Protein AF-A0A7Y7IYM2-F1 (afdb_monomer)

pLDDT: mean 84.56, std 12.47, range [55.0, 96.88]

Secondary structure (DSSP, 8-state):
----HHHHHHHHHHHHHHHHHHHHGGGGS----EE---HHHHHHHHHHS-GGGEEE--GGGG-TTT---

Radius of gyration: 23.75 Å; Cα contacts (8 Å, |Δi|>4): 43; chains: 1; bounding box: 44×23×66 Å

Solvent-accessible surface area (backbone atoms only — not comparable to full-atom values): 4383 Å² total; per-residue (Å²): 136,86,78,55,70,67,58,53,52,51,50,53,51,52,54,52,63,65,50,54,68,66,59,64,60,64,75,71,55,78,84,63,69,42,70,38,84,37,57,78,54,33,57,50,43,73,75,75,46,63,71,92,35,53,72,44,61,26,85,52,70,78,35,76,92,75,46,92,127

Organism: NCBI:txid1216886

Mean predicted aligned error: 10.48 Å

Sequence (69 aa):
MRLPARALLASVMAALLLAIPAMARAGAAARHRIVSLNLCTDQMLLLLVPPQDIAGLSPLARDCAYSML

Structure (mmCIF, N/CA/C/O backbone):
data_AF-A0A7Y7IYM2-F1
#
_entry.id   AF-A0A7Y7IYM2-F1
#
loop_
_atom_site.group_PDB
_atom_site.id
_atom_site.type_symbol
_atom_site.label_atom_id
_atom_site.label_alt_id
_atom_site.label_comp_id
_atom_site.label_asym_id
_atom_site.label_entity_id
_atom_site.label_seq_id
_atom_site.pdbx_PDB_ins_code
_atom_site.Cartn_x
_atom_site.Cartn_y
_atom_site.Cartn_z
_atom_site.occupancy
_atom_site.B_iso_or_equiv
_atom_site.auth_seq_id
_atom_site.auth_comp_id
_atom_site.auth_asym_id
_atom_site.auth_atom_id
_atom_site.pdbx_PDB_model_num
ATOM 1 N N . MET A 1 1 ? -33.462 5.990 44.737 1.00 55.31 1 MET A N 1
ATOM 2 C CA . MET A 1 1 ? -32.033 6.343 44.900 1.00 55.31 1 MET A CA 1
ATOM 3 C C . MET A 1 1 ? -31.631 7.328 43.810 1.00 55.31 1 MET A C 1
ATOM 5 O O . MET A 1 1 ? -31.578 6.932 42.655 1.00 55.31 1 MET A O 1
ATOM 9 N N . ARG A 1 2 ? -31.414 8.611 44.135 1.00 71.75 2 ARG A N 1
ATOM 10 C CA . ARG A 1 2 ? -30.826 9.579 43.193 1.00 71.75 2 ARG A CA 1
ATOM 11 C C . ARG A 1 2 ? -29.310 9.493 43.353 1.00 71.75 2 ARG A C 1
ATOM 13 O O . ARG A 1 2 ? -28.800 9.840 44.413 1.00 71.75 2 ARG A O 1
ATOM 20 N N . LEU A 1 3 ? -2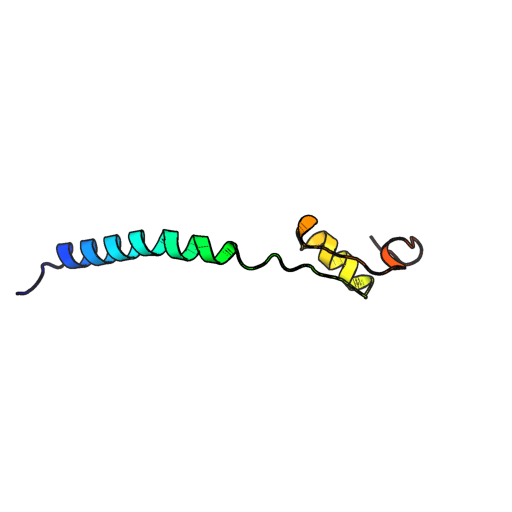8.612 8.961 42.355 1.00 68.06 3 LEU A N 1
ATOM 21 C CA . LEU A 1 3 ? -27.150 8.947 42.362 1.00 68.06 3 LEU A CA 1
ATOM 22 C C . LEU A 1 3 ? -26.643 10.396 42.264 1.00 68.06 3 LEU A C 1
ATOM 24 O O . LEU A 1 3 ? -27.167 11.165 41.456 1.00 68.06 3 LEU A O 1
ATOM 28 N N . PRO A 1 4 ? -25.656 10.800 43.080 1.00 81.75 4 PRO A N 1
ATOM 29 C CA . PRO A 1 4 ? -25.097 12.142 42.999 1.00 81.75 4 PRO A CA 1
ATOM 30 C C . PRO A 1 4 ? -24.405 12.329 41.644 1.00 81.75 4 PRO A C 1
ATOM 32 O O . PRO A 1 4 ? -23.744 11.414 41.155 1.00 81.75 4 PRO A O 1
ATOM 35 N N . ALA A 1 5 ? -24.503 13.522 41.049 1.00 80.88 5 ALA A N 1
ATOM 36 C CA . ALA A 1 5 ? -23.948 13.822 39.720 1.00 80.88 5 ALA A CA 1
ATOM 37 C C . ALA A 1 5 ? -22.457 13.441 39.576 1.00 80.88 5 ALA A C 1
ATOM 39 O O . ALA A 1 5 ? -22.016 13.012 38.514 1.00 80.88 5 ALA A O 1
ATOM 40 N N . ARG A 1 6 ? -21.696 13.513 40.675 1.00 83.12 6 ARG A N 1
ATOM 41 C CA . ARG A 1 6 ? -20.291 13.084 40.755 1.00 83.12 6 ARG A CA 1
ATOM 42 C C . ARG A 1 6 ? -20.104 11.575 40.558 1.00 83.12 6 ARG A C 1
ATOM 44 O O . ARG A 1 6 ? -19.155 11.169 39.900 1.00 83.12 6 ARG A O 1
ATOM 51 N N . ALA A 1 7 ? -21.012 10.754 41.086 1.00 84.44 7 ALA A N 1
ATOM 52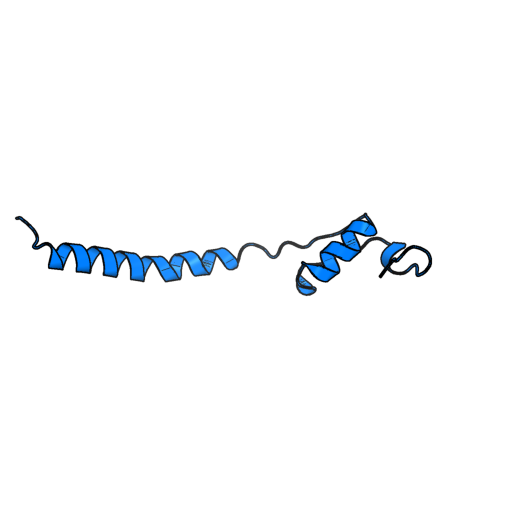 C CA . ALA A 1 7 ? -20.980 9.303 40.899 1.00 84.44 7 ALA A CA 1
ATOM 53 C C . ALA A 1 7 ? -21.361 8.906 39.465 1.00 84.44 7 ALA A C 1
ATOM 55 O O . ALA A 1 7 ? -20.805 7.952 38.931 1.00 84.44 7 ALA A O 1
ATOM 56 N N . LEU A 1 8 ? -22.257 9.669 38.826 1.00 84.56 8 LEU A N 1
ATOM 57 C CA . LEU A 1 8 ? -22.603 9.480 37.416 1.00 84.56 8 LEU A CA 1
ATOM 58 C C . LEU A 1 8 ? -21.419 9.824 36.498 1.00 84.56 8 LEU A C 1
ATOM 60 O O . LEU A 1 8 ? -21.075 9.048 35.615 1.00 84.56 8 LEU A O 1
ATOM 64 N N . LEU A 1 9 ? -20.749 10.955 36.741 1.00 88.06 9 LEU A N 1
ATOM 65 C CA . LEU A 1 9 ? -19.547 11.349 35.996 1.00 88.06 9 LEU A CA 1
ATOM 66 C C . LEU A 1 9 ? -18.418 10.321 36.148 1.00 88.06 9 LEU A C 1
ATOM 68 O O . LEU A 1 9 ? -17.782 9.953 35.162 1.00 88.06 9 LEU A O 1
ATOM 72 N N . ALA A 1 10 ? -18.201 9.821 37.367 1.00 90.19 10 ALA A N 1
ATOM 73 C CA . ALA A 1 10 ? -17.197 8.797 37.629 1.00 90.19 10 ALA A CA 1
ATOM 74 C C . ALA A 1 10 ? -17.506 7.476 36.904 1.00 90.19 10 ALA A C 1
ATOM 76 O O . ALA A 1 10 ? -16.590 6.862 36.360 1.00 90.19 10 ALA A O 1
ATOM 77 N N . SER A 1 11 ? -18.777 7.053 36.844 1.00 88.19 11 SER A N 1
ATOM 78 C CA . SER A 1 11 ? -19.143 5.819 36.137 1.00 88.19 11 SER A CA 1
ATOM 79 C C . SER A 1 11 ? -19.000 5.952 34.620 1.00 88.19 11 SER A C 1
ATOM 81 O O . SER A 1 11 ? -18.499 5.032 33.980 1.00 88.19 11 SER A O 1
ATOM 83 N N . VAL A 1 12 ? -19.361 7.107 34.050 1.00 90.88 12 VAL A N 1
ATOM 84 C CA . VAL A 1 12 ? -19.183 7.393 32.617 1.00 90.88 12 VAL A CA 1
ATOM 85 C C . VAL A 1 12 ? -17.702 7.404 32.250 1.00 90.88 12 VAL A C 1
ATOM 87 O O . VAL A 1 12 ? -17.308 6.789 31.263 1.00 90.88 12 VAL A O 1
ATOM 90 N N . MET A 1 13 ? -16.865 8.050 33.063 1.00 93.31 13 MET A N 1
ATOM 91 C CA . MET A 1 13 ? -15.422 8.089 32.837 1.00 93.31 13 MET A CA 1
ATOM 92 C C . MET A 1 13 ? -14.797 6.691 32.941 1.00 93.31 13 MET A C 1
ATOM 94 O O . MET A 1 13 ? -13.997 6.317 32.087 1.00 93.31 13 MET A O 1
ATOM 98 N N . ALA A 1 14 ? -15.197 5.890 33.933 1.00 91.69 14 ALA A N 1
ATOM 99 C CA . ALA A 1 14 ? -14.732 4.512 34.075 1.00 91.69 14 ALA A CA 1
ATOM 100 C C . ALA A 1 14 ? -15.149 3.634 32.883 1.00 91.69 14 ALA A C 1
ATOM 102 O O . ALA A 1 14 ? -14.329 2.881 32.361 1.00 91.69 14 ALA A O 1
ATOM 103 N N . ALA A 1 15 ? -16.393 3.768 32.413 1.00 88.44 15 ALA A N 1
ATOM 104 C CA . ALA A 1 15 ? -16.878 3.060 31.231 1.00 88.44 15 ALA A CA 1
ATOM 105 C C . ALA A 1 15 ? -16.111 3.470 29.963 1.00 88.44 15 ALA A C 1
ATOM 107 O O . ALA A 1 15 ? -15.753 2.611 29.158 1.00 88.44 15 ALA A O 1
ATOM 108 N N . LEU A 1 16 ? -15.806 4.764 29.813 1.00 89.12 16 LEU A N 1
ATOM 109 C CA . LEU A 1 16 ? -15.030 5.270 28.686 1.00 89.12 16 LEU A CA 1
ATOM 110 C C . LEU A 1 16 ? -13.599 4.723 28.703 1.00 89.12 16 LEU A C 1
ATOM 112 O O . LEU A 1 16 ? -13.138 4.236 27.676 1.00 89.12 16 LEU A O 1
ATOM 116 N N . LEU A 1 17 ? -12.923 4.727 29.859 1.00 88.81 17 LEU A N 1
ATOM 117 C CA . LEU A 1 17 ? -11.572 4.167 29.991 1.00 88.81 17 LEU A CA 1
ATOM 118 C C . LEU A 1 17 ? -11.524 2.670 29.655 1.00 88.81 17 LEU A C 1
ATOM 120 O O . LEU A 1 17 ? -10.558 2.211 29.045 1.00 88.81 17 LEU A O 1
ATOM 124 N N . LEU A 1 18 ? -12.564 1.912 30.015 1.00 87.12 18 LEU A N 1
ATOM 125 C CA . LEU A 1 18 ? -12.632 0.474 29.747 1.00 87.12 18 LEU A CA 1
ATOM 126 C C . LEU A 1 18 ? -12.875 0.146 28.262 1.00 87.12 18 LEU A C 1
ATOM 128 O O . LEU A 1 18 ? -12.510 -0.937 27.808 1.00 87.12 18 LEU A O 1
ATOM 132 N N . ALA A 1 19 ? -13.464 1.069 27.495 1.00 82.06 19 ALA A N 1
ATOM 133 C CA . ALA A 1 19 ? -13.771 0.877 26.076 1.00 82.06 19 ALA A CA 1
ATOM 134 C C . ALA A 1 19 ? -12.563 1.102 25.140 1.00 82.06 19 ALA A C 1
ATOM 136 O O . ALA A 1 19 ? -12.511 0.530 24.050 1.00 82.06 19 ALA A O 1
ATOM 137 N N . ILE A 1 20 ? -11.564 1.884 25.565 1.00 78.69 20 ILE A N 1
ATOM 138 C CA . ILE A 1 20 ? -10.358 2.216 24.778 1.00 78.69 20 ILE A CA 1
ATOM 139 C C . ILE A 1 20 ? -9.576 0.969 24.303 1.00 78.69 20 ILE A C 1
ATOM 141 O O . ILE A 1 20 ? -9.284 0.874 23.107 1.00 78.69 20 ILE A O 1
ATOM 145 N N . PRO A 1 21 ? -9.239 -0.021 25.160 1.00 76.88 21 PRO A N 1
ATOM 146 C CA . PRO A 1 21 ? -8.454 -1.180 24.724 1.00 76.88 21 PRO A CA 1
ATOM 147 C C . PRO A 1 21 ? -9.203 -2.093 23.741 1.00 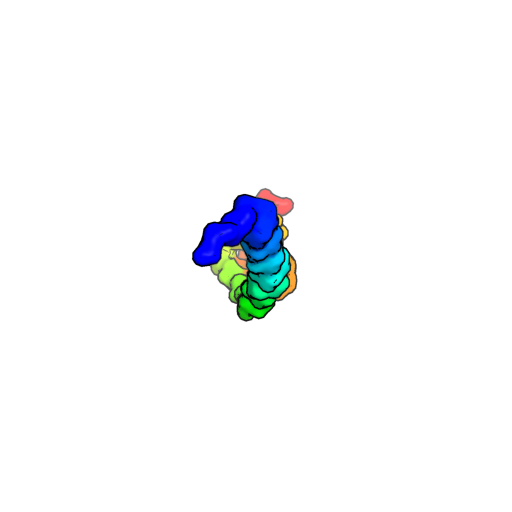76.88 21 PRO A C 1
ATOM 149 O O . PRO A 1 21 ? -8.564 -2.770 22.934 1.00 76.88 21 PRO A O 1
ATOM 152 N N . ALA A 1 22 ? -10.541 -2.096 23.755 1.00 69.12 22 ALA A N 1
ATOM 153 C CA . ALA A 1 22 ? -11.342 -2.886 22.820 1.00 69.12 22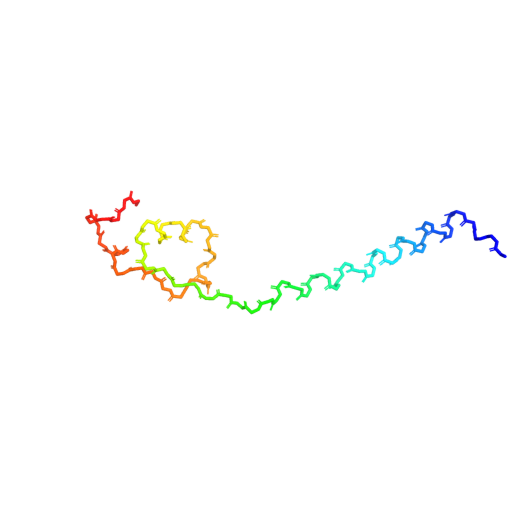 ALA A CA 1
ATOM 15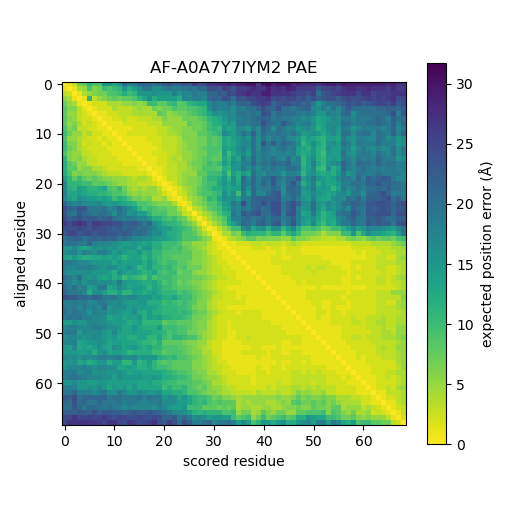4 C C . ALA A 1 22 ? -11.236 -2.362 21.374 1.00 69.12 22 ALA A C 1
ATOM 156 O O . ALA A 1 22 ? -11.251 -3.153 20.432 1.00 69.12 22 ALA A O 1
ATOM 157 N N . MET A 1 23 ? -11.046 -1.050 21.188 1.00 65.44 23 MET A N 1
ATOM 158 C CA . MET A 1 23 ? -10.863 -0.446 19.860 1.00 65.44 23 MET A CA 1
ATOM 159 C C . MET A 1 23 ? -9.468 -0.699 19.274 1.00 65.44 23 MET A C 1
ATOM 161 O O . MET A 1 23 ? -9.328 -0.828 18.060 1.00 65.44 23 MET A O 1
ATOM 165 N N . ALA A 1 24 ? -8.437 -0.848 20.112 1.00 63.56 24 ALA A N 1
ATOM 166 C CA . ALA A 1 24 ? -7.067 -1.100 19.651 1.00 63.56 24 ALA A CA 1
ATOM 167 C C . ALA A 1 24 ? -6.916 -2.451 18.918 1.00 63.56 24 ALA A C 1
ATOM 169 O O . ALA A 1 24 ? -6.046 -2.611 18.063 1.00 63.56 24 ALA A O 1
ATOM 170 N N . ARG A 1 25 ? -7.791 -3.424 19.208 1.00 59.12 25 ARG A N 1
ATOM 171 C CA . ARG A 1 25 ? -7.786 -4.755 18.576 1.00 59.12 25 ARG A CA 1
ATOM 172 C C . ARG A 1 25 ? -8.298 -4.736 17.127 1.00 59.12 25 ARG A C 1
ATOM 174 O O . ARG A 1 25 ? -7.985 -5.655 16.374 1.00 59.12 25 ARG A O 1
ATOM 181 N N . ALA A 1 26 ? -9.047 -3.706 16.722 1.00 57.94 26 ALA A N 1
ATOM 182 C CA . ALA A 1 26 ? -9.619 -3.599 15.376 1.00 57.94 26 ALA A CA 1
ATOM 183 C C . ALA A 1 26 ? -8.565 -3.314 14.285 1.00 57.94 26 ALA A C 1
ATOM 185 O O . ALA A 1 26 ? -8.795 -3.615 13.118 1.00 57.94 26 ALA A O 1
ATOM 186 N N . GLY A 1 27 ? -7.385 -2.802 14.660 1.00 55.00 27 GLY A N 1
ATOM 187 C CA . GLY A 1 27 ? -6.269 -2.558 13.736 1.00 55.00 27 GLY A CA 1
ATOM 188 C C . GLY A 1 27 ? -5.502 -3.815 13.307 1.00 55.00 27 GLY A C 1
ATOM 189 O O . GLY A 1 27 ? -4.711 -3.755 12.374 1.00 55.00 27 GLY A O 1
ATOM 190 N N . ALA A 1 28 ? -5.750 -4.965 13.944 1.00 57.16 28 ALA A N 1
ATOM 191 C CA . ALA A 1 28 ? -5.205 -6.257 13.518 1.00 57.16 28 ALA A CA 1
ATOM 192 C C . ALA A 1 28 ? -6.043 -6.920 12.404 1.00 57.16 28 ALA A C 1
ATOM 194 O O . ALA A 1 28 ? -5.884 -8.116 12.149 1.00 57.16 28 ALA A O 1
ATOM 195 N N . ALA A 1 29 ? -6.957 -6.166 11.775 1.00 57.97 29 ALA A N 1
ATOM 196 C CA . ALA A 1 29 ? -7.700 -6.596 10.599 1.00 57.97 29 ALA A CA 1
ATOM 197 C C . ALA A 1 29 ? -6.733 -7.165 9.550 1.00 57.97 29 ALA A C 1
ATOM 199 O O . ALA A 1 29 ? -5.620 -6.663 9.388 1.00 57.97 29 ALA A O 1
ATOM 200 N N . ALA A 1 30 ? -7.148 -8.253 8.895 1.00 65.62 30 ALA A N 1
ATOM 201 C CA . ALA A 1 30 ? -6.348 -9.006 7.937 1.00 65.62 30 ALA A CA 1
ATOM 202 C C . ALA A 1 30 ? -5.506 -8.076 7.055 1.00 65.62 30 ALA A C 1
ATOM 204 O O . ALA A 1 30 ? -6.026 -7.125 6.473 1.00 65.62 30 ALA A O 1
ATOM 205 N N . ARG A 1 31 ? -4.197 -8.338 7.000 1.00 71.81 31 ARG A N 1
ATOM 206 C CA . ARG A 1 31 ? -3.248 -7.523 6.237 1.00 71.81 31 ARG A CA 1
ATOM 207 C C . ARG A 1 31 ? -3.700 -7.540 4.780 1.00 71.81 31 ARG A C 1
ATOM 209 O O . ARG A 1 31 ? -3.613 -8.582 4.129 1.00 71.81 31 ARG A O 1
ATOM 216 N N . HIS A 1 32 ? -4.251 -6.431 4.298 1.00 83.31 32 HIS A N 1
ATOM 217 C CA . HIS A 1 32 ? -4.718 -6.342 2.923 1.00 83.31 32 HIS A CA 1
ATOM 218 C C . HIS A 1 32 ? -3.496 -6.256 2.019 1.00 83.31 32 HIS A C 1
ATOM 220 O O . HIS A 1 32 ? -2.618 -5.424 2.219 1.00 83.31 32 HIS A O 1
ATOM 226 N N . ARG A 1 33 ? -3.425 -7.164 1.049 1.00 91.75 33 ARG A N 1
ATOM 227 C CA . ARG A 1 33 ? -2.316 -7.267 0.104 1.00 91.75 33 ARG A CA 1
ATOM 228 C C . ARG A 1 33 ? -2.783 -6.715 -1.231 1.00 91.75 33 ARG A C 1
ATOM 230 O O . ARG A 1 33 ? -3.683 -7.278 -1.847 1.00 91.75 33 ARG A O 1
ATOM 237 N N . ILE A 1 34 ? -2.203 -5.593 -1.639 1.00 95.19 34 ILE A N 1
ATOM 238 C CA . ILE A 1 34 ? -2.674 -4.802 -2.777 1.00 95.19 34 ILE A CA 1
ATOM 239 C C . ILE A 1 34 ? -1.821 -5.113 -4.006 1.00 95.19 34 ILE A C 1
ATOM 241 O O . ILE A 1 34 ? -0.593 -5.078 -3.941 1.00 95.19 34 ILE A O 1
ATOM 245 N N . VAL A 1 35 ? -2.472 -5.405 -5.129 1.00 96.75 35 VAL A N 1
ATOM 246 C CA . VAL A 1 35 ? -1.827 -5.525 -6.442 1.00 96.75 35 VAL A CA 1
ATOM 247 C C . VAL A 1 35 ? -2.356 -4.407 -7.328 1.00 96.75 35 VAL A C 1
ATOM 249 O O . VAL A 1 35 ? -3.571 -4.256 -7.455 1.00 96.75 35 VAL A O 1
ATOM 252 N N . SER A 1 36 ? -1.461 -3.637 -7.942 1.00 96.50 36 SER A N 1
ATOM 253 C CA . SER A 1 36 ? -1.828 -2.635 -8.944 1.00 96.50 36 SER A CA 1
ATOM 254 C C . SER A 1 36 ? -1.543 -3.135 -10.358 1.00 96.50 36 SER A C 1
ATOM 256 O O . SER A 1 36 ? -0.565 -3.831 -10.619 1.00 96.50 36 SER A O 1
ATOM 258 N N . LEU A 1 37 ? -2.445 -2.779 -11.273 1.00 96.25 37 LEU A N 1
ATOM 259 C CA . LEU A 1 37 ? -2.380 -3.099 -12.701 1.00 96.25 37 LEU A CA 1
ATOM 260 C C . LEU A 1 37 ? -2.213 -1.840 -13.562 1.00 96.25 37 LEU A C 1
ATOM 262 O O . LEU A 1 37 ? -2.278 -1.912 -14.786 1.00 96.25 37 LEU A O 1
ATOM 266 N N . ASN A 1 38 ? -2.046 -0.676 -12.932 1.00 94.06 38 ASN A N 1
ATOM 267 C CA . ASN A 1 38 ? -2.008 0.610 -13.605 1.00 94.06 38 ASN A CA 1
ATOM 268 C C . ASN A 1 38 ? -0.791 1.406 -13.134 1.00 94.06 38 ASN A C 1
ATOM 270 O O . ASN A 1 38 ? -0.658 1.692 -11.949 1.00 94.06 38 ASN A O 1
ATOM 274 N N . LEU A 1 39 ? 0.043 1.824 -14.083 1.00 93.50 39 LEU A N 1
ATOM 275 C CA . LEU A 1 39 ? 1.277 2.553 -13.801 1.00 93.50 39 LEU A CA 1
ATOM 276 C C . LEU A 1 39 ? 1.051 3.837 -12.994 1.00 93.50 39 LEU A C 1
ATOM 278 O O . LEU A 1 39 ? 1.759 4.098 -12.029 1.00 93.50 39 LEU A O 1
ATOM 282 N N . CYS A 1 40 ? 0.021 4.619 -13.323 1.00 91.94 40 CYS A N 1
ATOM 283 C CA . CYS A 1 40 ? -0.296 5.837 -12.574 1.00 91.94 40 CYS A CA 1
ATOM 284 C C . CYS A 1 40 ? -0.720 5.524 -11.127 1.00 91.94 40 CYS A C 1
ATOM 286 O O . CYS A 1 40 ? -0.494 6.321 -10.219 1.00 91.94 40 CYS A O 1
ATOM 288 N N . THR A 1 41 ? -1.322 4.353 -10.904 1.00 94.81 41 THR A N 1
ATOM 289 C CA . THR A 1 41 ? -1.730 3.880 -9.574 1.00 94.81 41 THR A CA 1
ATOM 290 C C . THR A 1 41 ? -0.560 3.295 -8.788 1.00 94.81 41 THR A C 1
ATOM 292 O O . THR A 1 41 ? -0.524 3.459 -7.570 1.00 94.81 41 THR A O 1
ATOM 295 N N . ASP A 1 42 ? 0.432 2.700 -9.457 1.00 95.19 42 ASP A N 1
ATOM 296 C CA . ASP A 1 42 ? 1.672 2.239 -8.818 1.00 95.19 42 ASP A CA 1
ATOM 297 C C . ASP A 1 42 ? 2.362 3.387 -8.072 1.00 95.19 42 ASP A C 1
ATOM 299 O O . ASP A 1 42 ? 2.742 3.236 -6.910 1.00 95.19 42 ASP A O 1
ATOM 303 N N . GLN A 1 43 ? 2.423 4.567 -8.696 1.00 91.88 43 GLN A N 1
ATOM 304 C CA . GLN A 1 43 ? 3.032 5.753 -8.093 1.00 91.88 43 GLN A CA 1
ATOM 305 C C . GLN A 1 43 ? 2.282 6.214 -6.838 1.00 91.88 43 GLN A C 1
ATOM 307 O O . GLN A 1 43 ? 2.899 6.592 -5.845 1.00 91.88 43 GLN A O 1
ATOM 312 N N . MET A 1 44 ? 0.949 6.137 -6.846 1.00 94.06 44 MET A N 1
ATOM 313 C CA . MET A 1 44 ? 0.145 6.434 -5.658 1.00 94.06 44 MET A CA 1
ATOM 314 C C . MET A 1 44 ? 0.371 5.402 -4.548 1.00 94.06 44 MET A C 1
ATOM 316 O O . MET A 1 44 ? 0.499 5.788 -3.387 1.00 94.06 44 MET A O 1
ATOM 320 N N . LEU A 1 45 ? 0.463 4.108 -4.879 1.00 94.94 45 LEU A N 1
ATOM 321 C CA . LEU A 1 45 ? 0.749 3.066 -3.887 1.00 94.94 45 LEU A CA 1
ATOM 322 C C . LEU A 1 45 ? 2.101 3.283 -3.212 1.00 94.94 45 LEU A C 1
ATOM 324 O O . LEU A 1 45 ? 2.180 3.196 -1.991 1.00 94.94 45 LEU A O 1
ATOM 328 N N . LEU A 1 46 ? 3.137 3.618 -3.982 1.00 93.00 46 LEU A N 1
ATOM 329 C CA . LEU A 1 46 ? 4.472 3.884 -3.442 1.00 93.00 46 LEU A CA 1
ATOM 330 C C . LEU A 1 46 ? 4.504 5.084 -2.482 1.00 93.00 46 LEU A C 1
ATOM 332 O O . LEU A 1 46 ? 5.331 5.110 -1.574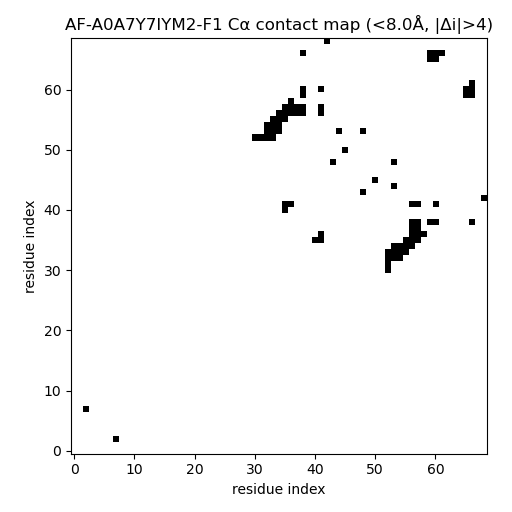 1.00 93.00 46 LEU A O 1
ATOM 336 N N . LEU A 1 47 ? 3.606 6.057 -2.661 1.00 94.56 47 LEU A N 1
ATOM 337 C CA . LEU A 1 47 ? 3.516 7.248 -1.810 1.00 94.56 47 LEU A CA 1
ATOM 338 C C . LEU A 1 47 ? 2.639 7.053 -0.566 1.00 94.56 47 LEU A C 1
ATOM 340 O O . LEU A 1 47 ? 2.877 7.696 0.454 1.00 94.56 47 LEU A O 1
ATOM 344 N N . LEU A 1 48 ? 1.599 6.221 -0.654 1.00 94.62 48 LEU A N 1
ATOM 345 C CA . LEU A 1 48 ? 0.504 6.201 0.325 1.00 94.62 48 LEU A CA 1
ATOM 346 C C . LEU A 1 48 ? 0.408 4.896 1.120 1.00 94.62 48 LEU A C 1
ATOM 348 O O . LEU A 1 48 ? -0.246 4.873 2.163 1.00 94.62 48 LEU A O 1
ATOM 352 N N . VAL A 1 49 ? 1.008 3.806 0.636 1.00 93.94 49 VAL A N 1
ATOM 353 C CA . VAL A 1 49 ? 0.813 2.462 1.194 1.00 93.94 49 VAL A CA 1
ATOM 354 C C . VAL A 1 49 ? 2.113 1.931 1.804 1.00 93.94 49 VAL A C 1
ATOM 356 O O . VAL A 1 49 ? 3.163 1.997 1.164 1.00 93.94 49 VAL A O 1
ATOM 359 N N . PRO A 1 50 ? 2.074 1.358 3.026 1.00 93.81 50 PRO A N 1
ATOM 360 C CA . PRO A 1 50 ? 3.227 0.681 3.602 1.00 93.81 50 PRO A CA 1
ATOM 361 C C . PRO A 1 50 ? 3.759 -0.410 2.657 1.00 93.81 50 PRO A C 1
ATOM 363 O O . PRO A 1 50 ? 2.977 -1.250 2.206 1.00 93.81 50 PRO A O 1
ATOM 366 N N . PRO A 1 51 ? 5.078 -0.489 2.402 1.00 92.94 51 PRO A N 1
ATOM 367 C CA . PRO A 1 51 ? 5.634 -1.447 1.443 1.00 92.94 51 PRO A CA 1
ATOM 368 C C . PRO A 1 51 ? 5.252 -2.908 1.722 1.00 92.94 51 PRO A C 1
ATOM 370 O O . PRO A 1 51 ? 5.064 -3.693 0.798 1.00 92.94 51 PRO A O 1
ATOM 373 N N . GLN A 1 52 ? 5.089 -3.278 2.997 1.00 92.50 52 GLN A N 1
ATOM 374 C CA . GLN A 1 52 ? 4.681 -4.627 3.411 1.00 92.50 52 GLN A CA 1
ATOM 375 C C . GLN A 1 52 ? 3.262 -5.041 2.967 1.00 92.50 52 GLN A C 1
ATOM 377 O O . GLN A 1 52 ? 2.971 -6.243 2.896 1.00 92.50 52 GLN A O 1
ATOM 382 N N . ASP A 1 53 ? 2.404 -4.066 2.660 1.00 93.81 53 ASP A N 1
ATOM 383 C CA . ASP A 1 53 ? 1.013 -4.264 2.244 1.00 93.81 53 ASP A CA 1
ATOM 384 C C . ASP A 1 53 ? 0.873 -4.269 0.707 1.00 93.81 53 ASP A C 1
ATOM 386 O O . ASP A 1 53 ? -0.173 -4.636 0.169 1.00 93.81 53 ASP A O 1
ATOM 390 N N . ILE A 1 54 ? 1.947 -3.958 -0.028 1.00 95.69 54 ILE A N 1
ATOM 391 C CA . ILE A 1 54 ? 2.001 -4.043 -1.492 1.00 95.69 54 ILE A CA 1
ATOM 392 C C . 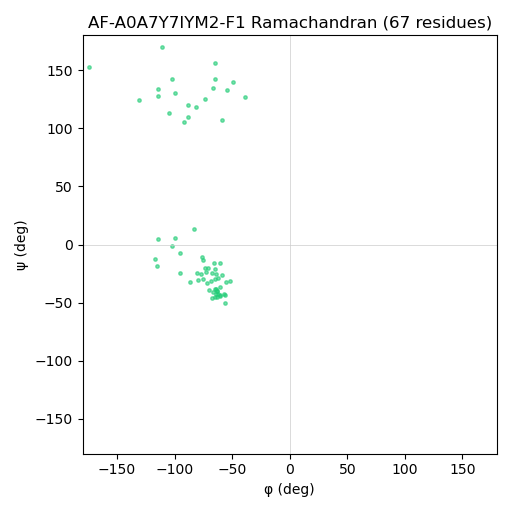ILE A 1 54 ? 2.444 -5.456 -1.893 1.00 95.69 54 ILE A C 1
ATOM 394 O O . ILE A 1 54 ? 3.522 -5.929 -1.536 1.00 95.69 54 ILE A O 1
ATOM 398 N N . ALA A 1 55 ? 1.603 -6.156 -2.649 1.00 96.69 55 ALA A N 1
ATOM 399 C CA . ALA A 1 55 ? 1.889 -7.487 -3.177 1.00 96.69 55 ALA A CA 1
ATOM 400 C C . ALA A 1 55 ? 2.454 -7.467 -4.602 1.00 96.69 55 ALA A C 1
ATOM 402 O O . ALA A 1 55 ? 3.146 -8.408 -4.983 1.00 96.69 55 ALA A O 1
ATOM 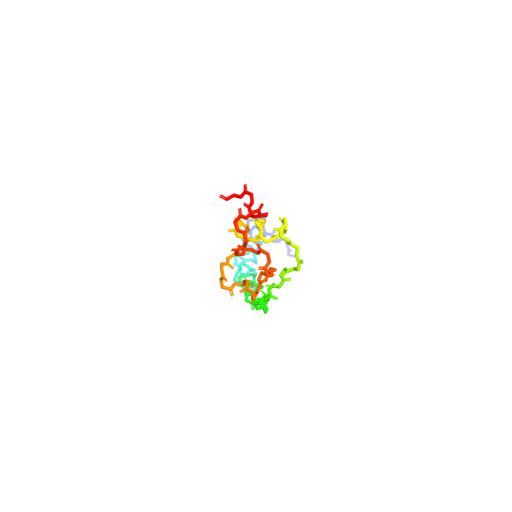403 N N . GLY A 1 56 ? 2.176 -6.416 -5.375 1.00 96.62 56 GLY A N 1
ATOM 404 C CA . GLY A 1 56 ? 2.704 -6.253 -6.725 1.00 96.62 56 GLY A CA 1
ATOM 405 C C . GLY A 1 56 ? 2.345 -4.905 -7.343 1.00 96.62 56 GLY A C 1
ATOM 406 O O . GLY A 1 56 ? 1.321 -4.310 -7.009 1.00 96.62 56 GLY A O 1
ATOM 407 N N . LEU A 1 57 ? 3.201 -4.454 -8.254 1.00 96.88 57 LEU A N 1
ATOM 408 C CA . LEU A 1 57 ? 2.989 -3.291 -9.116 1.00 96.88 57 LEU A CA 1
ATOM 409 C C . LEU A 1 57 ? 2.807 -3.761 -10.562 1.00 96.88 57 LEU A C 1
ATOM 411 O O . LEU A 1 57 ? 3.068 -4.930 -10.875 1.00 96.88 57 LEU A O 1
ATOM 415 N N . SER A 1 58 ? 2.405 -2.856 -11.449 1.00 95.81 58 SER A N 1
ATOM 416 C CA . SER A 1 58 ? 2.318 -3.174 -12.869 1.00 95.81 58 SER A CA 1
ATOM 417 C C . SER A 1 58 ? 3.707 -3.480 -13.465 1.00 95.81 58 SER A C 1
ATOM 419 O O . SER A 1 58 ? 4.731 -3.006 -12.962 1.00 95.81 58 SER A O 1
ATOM 421 N N . PRO A 1 59 ? 3.784 -4.235 -14.579 1.00 94.06 59 PRO A N 1
ATOM 422 C CA . PRO A 1 59 ? 5.054 -4.492 -15.264 1.00 94.06 59 PRO A CA 1
ATOM 423 C C . PRO A 1 59 ? 5.765 -3.217 -15.741 1.00 94.06 59 PRO A C 1
ATOM 425 O O . PRO A 1 59 ? 6.989 -3.205 -15.854 1.00 94.06 59 PRO A O 1
ATOM 428 N N . LEU A 1 60 ? 5.002 -2.147 -15.998 1.00 93.50 60 LEU A N 1
ATOM 429 C CA . LEU A 1 60 ? 5.518 -0.871 -16.494 1.00 93.50 60 LEU A CA 1
ATOM 430 C C . LEU A 1 60 ? 6.238 -0.061 -15.408 1.00 93.50 60 LEU A C 1
ATOM 432 O O . LEU A 1 60 ? 6.970 0.860 -15.747 1.00 93.50 60 LEU A O 1
ATOM 436 N N . ALA A 1 61 ? 6.104 -0.411 -14.124 1.00 93.00 61 ALA A N 1
ATOM 437 C CA . ALA A 1 61 ? 6.773 0.298 -13.028 1.00 93.00 61 ALA A CA 1
ATOM 438 C C . ALA A 1 61 ? 8.314 0.284 -13.130 1.00 93.00 61 ALA A C 1
ATOM 440 O O . ALA A 1 61 ? 8.991 1.039 -12.440 1.00 93.00 61 ALA A O 1
ATOM 441 N N . ARG A 1 62 ? 8.884 -0.597 -13.964 1.00 90.00 62 ARG A N 1
ATOM 442 C CA . ARG A 1 62 ? 10.331 -0.689 -14.227 1.00 90.00 62 ARG A CA 1
ATOM 443 C C . ARG A 1 62 ? 10.753 -0.059 -15.553 1.00 90.00 62 ARG A C 1
ATOM 445 O O . ARG A 1 62 ? 11.936 -0.096 -15.882 1.00 90.00 62 ARG A O 1
ATOM 452 N N . ASP A 1 63 ? 9.806 0.463 -16.323 1.00 91.69 63 ASP A N 1
ATOM 453 C CA . ASP A 1 63 ? 10.079 1.083 -17.610 1.00 91.69 63 ASP A CA 1
ATOM 454 C C . ASP A 1 63 ? 10.300 2.588 -17.429 1.00 91.69 63 ASP A C 1
ATOM 456 O O . ASP A 1 63 ? 9.360 3.354 -17.219 1.00 91.69 63 ASP A O 1
ATOM 460 N N . CYS A 1 64 ? 11.556 3.023 -17.528 1.00 85.44 64 CYS A N 1
ATOM 461 C CA . CYS A 1 64 ? 11.934 4.426 -17.365 1.00 85.44 64 CYS A CA 1
ATOM 462 C C . CYS A 1 64 ? 11.371 5.351 -18.458 1.00 85.44 64 CYS A C 1
ATOM 464 O O . CYS A 1 64 ? 11.397 6.563 -18.277 1.00 85.44 64 CYS A O 1
ATOM 466 N N . ALA A 1 65 ? 10.888 4.820 -19.589 1.00 87.38 65 ALA A N 1
ATOM 467 C CA . ALA A 1 65 ? 10.246 5.638 -20.617 1.00 87.38 65 ALA A CA 1
ATOM 468 C C . ALA A 1 65 ? 8.813 6.039 -20.231 1.00 87.38 65 ALA A C 1
ATOM 470 O O . ALA A 1 65 ? 8.315 7.058 -20.707 1.00 87.38 65 ALA A O 1
ATOM 471 N N . TYR A 1 66 ? 8.161 5.245 -19.375 1.00 83.12 66 TYR A N 1
ATOM 472 C CA . TYR A 1 66 ? 6.777 5.459 -18.946 1.00 83.12 66 TYR A CA 1
ATOM 473 C C . TYR A 1 66 ? 6.638 5.725 -17.442 1.00 83.12 66 TYR A C 1
ATOM 475 O O . TYR A 1 66 ? 5.570 6.129 -17.000 1.00 83.12 66 TYR A O 1
ATOM 483 N N . SER A 1 67 ? 7.667 5.509 -16.625 1.00 78.62 67 SER A N 1
ATOM 484 C CA . SER A 1 67 ? 7.651 5.904 -15.214 1.00 78.62 67 SER A CA 1
ATOM 485 C C . SER A 1 67 ? 7.996 7.388 -15.090 1.00 78.62 67 SER A C 1
ATOM 487 O O . SER A 1 67 ? 9.078 7.812 -15.485 1.00 78.62 67 SER A O 1
ATOM 489 N N . MET A 1 68 ? 7.063 8.182 -14.558 1.00 69.31 68 MET A N 1
ATOM 490 C CA . MET A 1 68 ? 7.117 9.655 -14.605 1.00 69.31 68 MET A CA 1
ATOM 491 C C . MET A 1 68 ? 7.627 10.323 -13.310 1.00 69.31 68 MET A C 1
ATOM 493 O O . MET A 1 68 ? 7.553 11.547 -13.200 1.00 69.31 68 MET A O 1
ATOM 497 N N . LEU A 1 69 ? 8.082 9.547 -12.319 1.00 61.75 69 LEU A N 1
ATOM 498 C CA . LEU A 1 69 ? 8.756 10.029 -11.101 1.00 61.75 69 LEU A CA 1
ATOM 499 C C . LEU A 1 69 ? 10.098 9.320 -10.939 1.00 61.75 69 LEU A C 1
ATOM 501 O O . LEU A 1 69 ? 11.010 9.964 -10.377 1.00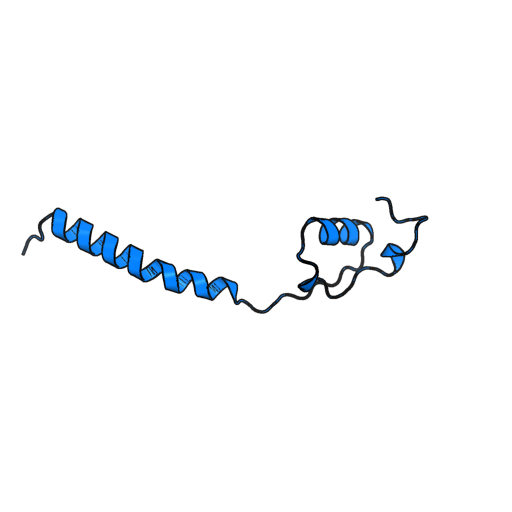 61.75 69 LEU A O 1
#

Nearest PDB structures (foldseek):
  3md9-assembly2_B  TM=6.806E-01  e=6.814E+00  Yersinia pestis

Foldseek 3Di:
DDDPPVVVVVVVVVVVVVCVVVVVVVVVPPLAEDEEQDLVVLVVCVVPPDPVNYPYYHPCVPPPVPNPD